Protein AF-A0A434DVQ4-F1 (afdb_monomer_lite)

Radius of gyration: 24.88 Å; chains: 1; bounding box: 77×26×75 Å

Foldseek 3Di:
DDDDDDPVVVPPPPPPPPPPPPPQPFDVLLVVLLVLLVVVACCLPPPDDPVRNVVCCVQAAQFLQCPVVPHDCDPSVVRNLQSNSSDDPDDVRSVVVSVVSSVPVRVVCVVQPNPRSVVVSSVVSNVVSVVVSVVPNNGGGD

Structure (mmCIF, N/CA/C/O backbone):
data_AF-A0A434DVQ4-F1
#
_entry.id   AF-A0A434DVQ4-F1
#
loop_
_atom_site.group_PDB
_atom_site.id
_atom_site.type_symbol
_atom_site.label_atom_id
_atom_site.label_alt_id
_atom_site.label_comp_id
_atom_site.label_asym_id
_atom_site.label_entity_id
_atom_site.label_seq_id
_atom_site.pdbx_PDB_ins_code
_atom_site.Cartn_x
_atom_site.Cartn_y
_atom_site.Cartn_z
_atom_site.occupancy
_atom_site.B_iso_or_equiv
_atom_site.auth_seq_id
_atom_site.auth_comp_id
_atom_site.auth_asym_id
_atom_site.auth_atom_id
_atom_site.pdbx_PDB_model_num
ATOM 1 N N . MET A 1 1 ? -52.704 -2.182 57.265 1.00 47.62 1 MET A N 1
ATOM 2 C CA . MET A 1 1 ? -53.024 -3.225 56.273 1.00 47.62 1 MET A CA 1
ATOM 3 C C . MET A 1 1 ? -52.725 -2.614 54.924 1.00 47.62 1 MET A C 1
ATOM 5 O O . MET A 1 1 ? -53.435 -1.699 54.537 1.00 47.62 1 MET A O 1
ATOM 9 N N . SER A 1 2 ? -51.610 -3.001 54.313 1.00 58.78 2 SER A N 1
ATOM 10 C CA . SER A 1 2 ? -51.209 -2.514 52.993 1.00 58.78 2 SER A CA 1
ATOM 11 C C . SER A 1 2 ? -51.687 -3.532 51.963 1.00 58.78 2 SER A C 1
ATOM 13 O O . SER A 1 2 ? -51.497 -4.731 52.160 1.00 58.78 2 SER A O 1
ATOM 15 N N . GLU A 1 3 ? -52.377 -3.046 50.941 1.00 63.94 3 GLU A N 1
ATOM 16 C CA . GLU A 1 3 ? -52.960 -3.818 49.841 1.00 63.94 3 GLU A CA 1
ATOM 17 C C . GLU A 1 3 ? -51.900 -4.683 49.129 1.00 63.94 3 GLU A C 1
ATOM 19 O O . GLU A 1 3 ? -50.762 -4.229 48.974 1.00 63.94 3 GLU A O 1
ATOM 24 N N . PRO A 1 4 ? -52.218 -5.918 48.696 1.00 63.22 4 PRO A N 1
ATOM 25 C CA . PRO A 1 4 ? -51.306 -6.693 47.867 1.00 63.22 4 PRO A CA 1
ATOM 26 C C . PRO A 1 4 ? -51.292 -6.116 46.446 1.00 63.22 4 PRO A C 1
ATOM 28 O O . PRO A 1 4 ? -52.345 -5.856 45.866 1.00 63.22 4 PRO A O 1
ATOM 31 N N . ALA A 1 5 ? -50.094 -5.918 45.892 1.00 60.25 5 ALA A N 1
ATOM 32 C CA . ALA A 1 5 ? -49.906 -5.449 44.522 1.00 60.25 5 ALA A CA 1
ATOM 33 C C . ALA A 1 5 ? -50.644 -6.356 43.518 1.00 60.25 5 ALA A C 1
ATOM 35 O O . ALA A 1 5 ? -50.589 -7.587 43.606 1.00 60.25 5 ALA A O 1
ATOM 36 N N . SER A 1 6 ? -51.352 -5.727 42.577 1.00 59.81 6 SER A N 1
ATOM 37 C CA . SER A 1 6 ? -52.088 -6.392 41.499 1.00 59.81 6 SER A CA 1
ATOM 38 C C . SER A 1 6 ? -51.130 -7.186 40.591 1.00 59.81 6 SER A C 1
ATOM 40 O O . SER A 1 6 ? -50.070 -6.666 40.238 1.00 59.81 6 SER A O 1
ATOM 42 N N . PRO A 1 7 ? -51.500 -8.397 40.124 1.00 58.28 7 PRO A N 1
ATOM 43 C CA . PRO A 1 7 ? -50.688 -9.217 39.213 1.00 58.28 7 PRO A CA 1
ATOM 44 C C . PRO A 1 7 ? -50.291 -8.555 37.879 1.00 58.28 7 PRO A C 1
ATOM 46 O O . PRO A 1 7 ? -49.491 -9.121 37.139 1.00 58.28 7 PRO A O 1
ATOM 49 N N . SER A 1 8 ? -50.825 -7.375 37.550 1.00 56.28 8 SER A N 1
ATOM 50 C CA . SER A 1 8 ? -50.577 -6.683 36.278 1.00 56.28 8 SER A CA 1
ATOM 51 C C . SER A 1 8 ? -49.225 -5.967 36.177 1.00 56.28 8 SER A C 1
ATOM 53 O O . SER A 1 8 ? -48.855 -5.543 35.086 1.00 56.28 8 SER A O 1
ATOM 55 N N . GLU A 1 9 ? -48.483 -5.803 37.276 1.00 53.41 9 GLU A N 1
ATOM 56 C CA . GLU A 1 9 ? -47.178 -5.114 37.262 1.00 53.41 9 GLU A CA 1
ATOM 57 C C . GLU A 1 9 ? -45.997 -6.038 36.911 1.00 53.41 9 GLU A C 1
ATOM 59 O O . GLU A 1 9 ? -44.899 -5.555 36.646 1.00 53.41 9 GLU A O 1
ATOM 64 N N . ILE A 1 10 ? -46.206 -7.360 36.855 1.00 54.16 10 ILE A N 1
ATOM 65 C CA . ILE A 1 10 ? -45.134 -8.340 36.589 1.00 54.16 10 ILE A CA 1
ATOM 66 C C . ILE A 1 10 ? -44.936 -8.588 35.075 1.00 54.16 10 ILE A C 1
ATOM 68 O O . ILE A 1 10 ? -43.897 -9.096 34.662 1.00 54.16 10 ILE A O 1
ATOM 72 N N . GLU A 1 11 ? -45.878 -8.177 34.220 1.00 53.38 11 GLU A N 1
ATOM 73 C CA . GLU A 1 11 ? -45.884 -8.518 32.783 1.00 53.38 11 GLU A CA 1
ATOM 74 C C . GLU A 1 11 ? -45.496 -7.380 31.823 1.00 53.38 11 GLU A C 1
ATOM 76 O O . GLU A 1 11 ? -45.536 -7.558 30.609 1.00 53.38 11 GLU A O 1
ATOM 81 N N . GLN A 1 12 ? -45.048 -6.225 32.322 1.00 52.44 12 GLN A N 1
ATOM 82 C CA . GLN A 1 12 ? -44.537 -5.137 31.468 1.00 52.44 12 GLN A CA 1
ATOM 83 C C . GLN A 1 12 ? -43.019 -5.205 31.261 1.00 52.44 12 GLN A C 1
ATOM 85 O O . GLN A 1 12 ? -42.329 -4.193 31.157 1.00 52.44 12 GLN A O 1
ATOM 90 N N . GLY A 1 13 ? -42.485 -6.422 31.164 1.00 51.59 13 GLY A N 1
ATOM 91 C CA . GLY A 1 13 ? -41.176 -6.658 30.570 1.00 51.59 13 GLY A CA 1
ATOM 92 C C . GLY A 1 13 ? -41.269 -6.458 29.063 1.00 51.59 13 GLY A C 1
ATOM 93 O O . GLY A 1 13 ? -41.255 -7.433 28.317 1.00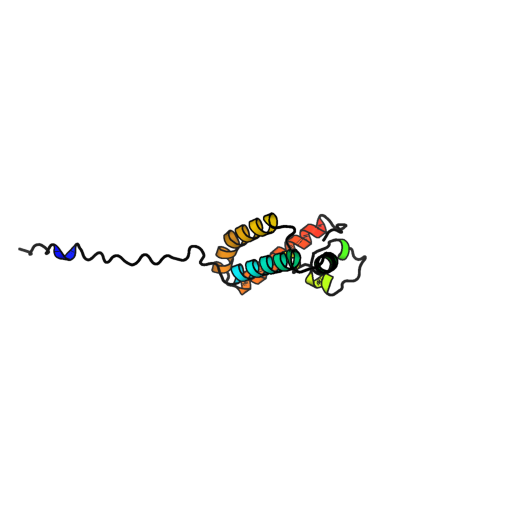 51.59 13 GLY A O 1
ATOM 94 N N . GLU A 1 14 ? -41.416 -5.204 28.624 1.00 56.00 14 GLU A N 1
ATOM 95 C CA . GLU A 1 14 ? -41.326 -4.817 27.220 1.00 56.00 14 GLU A CA 1
ATOM 96 C C . GLU A 1 14 ? -40.094 -5.491 26.616 1.00 56.00 14 GLU A C 1
ATOM 98 O O . GLU A 1 14 ? -38.953 -5.243 27.023 1.00 56.00 14 GLU A O 1
ATOM 103 N N . GLY A 1 15 ? -40.337 -6.385 25.657 1.00 57.94 15 GLY A N 1
ATOM 104 C CA . GLY A 1 15 ? -39.306 -6.995 24.841 1.00 57.94 15 GLY A CA 1
ATOM 105 C C . GLY A 1 15 ? -38.593 -5.896 24.073 1.00 57.94 15 GLY A C 1
ATOM 106 O O . GLY A 1 15 ? -38.983 -5.553 22.959 1.00 57.94 15 GLY A O 1
ATOM 107 N N . ARG A 1 16 ? -37.558 -5.321 24.692 1.00 63.31 16 ARG A N 1
ATOM 108 C CA . ARG A 1 16 ? -36.651 -4.364 24.068 1.00 63.31 16 ARG A CA 1
ATOM 109 C C . ARG A 1 16 ? -36.218 -5.008 22.752 1.00 63.31 16 ARG A C 1
ATOM 111 O O . ARG A 1 16 ? -35.670 -6.115 22.806 1.00 63.31 16 ARG A O 1
ATOM 118 N N . PRO A 1 17 ? -36.497 -4.406 21.581 1.00 59.47 17 PRO A N 1
ATOM 119 C CA . PRO A 1 17 ? -36.104 -5.022 20.330 1.00 59.47 17 PRO A CA 1
ATOM 120 C C . PRO A 1 17 ? -34.596 -5.217 20.418 1.00 59.47 17 PRO A C 1
ATOM 122 O O . PRO A 1 17 ? -33.861 -4.255 20.651 1.00 59.47 17 PRO A O 1
ATOM 125 N N . ILE A 1 18 ? -34.146 -6.470 20.321 1.00 62.53 18 ILE A N 1
ATOM 126 C CA . ILE A 1 18 ? -32.728 -6.791 20.210 1.00 62.53 18 ILE A CA 1
ATOM 127 C C . ILE A 1 18 ? -32.310 -6.204 18.865 1.00 62.53 18 ILE A C 1
ATOM 129 O O . ILE A 1 18 ? -32.415 -6.849 17.820 1.00 62.53 18 ILE A O 1
ATOM 133 N N . GLY A 1 19 ? -31.930 -4.926 18.877 1.00 67.44 19 GLY A N 1
ATOM 134 C CA . GLY A 1 19 ? -31.279 -4.285 17.756 1.00 67.44 19 GLY A CA 1
ATOM 135 C C . GLY A 1 19 ? -30.060 -5.134 17.465 1.00 67.44 19 GLY A C 1
ATOM 136 O O . GLY A 1 19 ? -29.195 -5.285 18.324 1.00 67.44 19 GLY A O 1
ATOM 137 N N . ARG A 1 20 ? -30.043 -5.779 16.298 1.00 62.62 20 ARG A N 1
ATOM 138 C CA . ARG A 1 20 ? -28.882 -6.539 15.848 1.00 62.62 20 ARG A CA 1
ATOM 139 C C . ARG A 1 20 ? -27.762 -5.518 15.717 1.00 62.62 20 ARG A C 1
ATOM 141 O O . ARG A 1 20 ? -27.731 -4.782 14.734 1.00 62.62 20 ARG A O 1
ATOM 148 N N . GLU A 1 21 ? -26.897 -5.424 16.721 1.00 59.00 21 GLU A N 1
ATOM 149 C CA . GLU A 1 21 ? -25.666 -4.667 16.566 1.00 59.00 21 GLU A CA 1
ATOM 150 C C . GLU A 1 21 ? -24.941 -5.284 15.368 1.00 59.00 21 GLU A C 1
ATOM 152 O O . GLU A 1 21 ? -24.774 -6.511 15.321 1.00 59.00 21 GLU A O 1
ATOM 157 N N . PRO A 1 22 ? -24.601 -4.489 14.339 1.00 67.62 22 PRO A N 1
ATOM 158 C CA . PRO A 1 22 ? -23.887 -5.016 13.196 1.00 67.62 22 PRO A CA 1
ATOM 159 C C . PRO A 1 22 ? -22.626 -5.708 13.705 1.00 67.62 22 PRO A C 1
ATOM 161 O O . PRO A 1 22 ? -21.783 -5.080 14.340 1.00 67.62 22 PRO A O 1
ATOM 164 N N . VAL A 1 23 ? -22.491 -7.001 13.403 1.00 57.59 23 VAL A N 1
ATOM 165 C CA . VAL A 1 23 ? -21.339 -7.824 13.820 1.00 57.59 23 VAL A CA 1
ATOM 166 C C . VAL A 1 23 ? -20.013 -7.207 13.339 1.00 57.59 23 VAL A C 1
ATOM 168 O O . VAL A 1 23 ? -18.958 -7.449 13.915 1.00 57.59 23 VAL A O 1
ATOM 171 N N . PHE A 1 24 ? -20.081 -6.342 12.322 1.00 61.19 24 PHE A N 1
ATOM 172 C CA . PHE A 1 24 ? -18.976 -5.539 11.819 1.00 61.19 24 PHE A CA 1
ATOM 173 C C . PHE A 1 24 ? -19.303 -4.042 11.875 1.00 61.19 24 PHE A C 1
ATOM 175 O O . PHE A 1 24 ? -19.552 -3.419 10.846 1.00 61.19 24 PHE A O 1
ATOM 182 N N . ASN A 1 25 ? -19.242 -3.425 13.058 1.00 74.50 25 ASN A N 1
ATOM 183 C CA . ASN A 1 25 ? -19.059 -1.971 13.143 1.00 74.50 25 ASN A CA 1
ATOM 184 C C . ASN A 1 25 ? -17.586 -1.61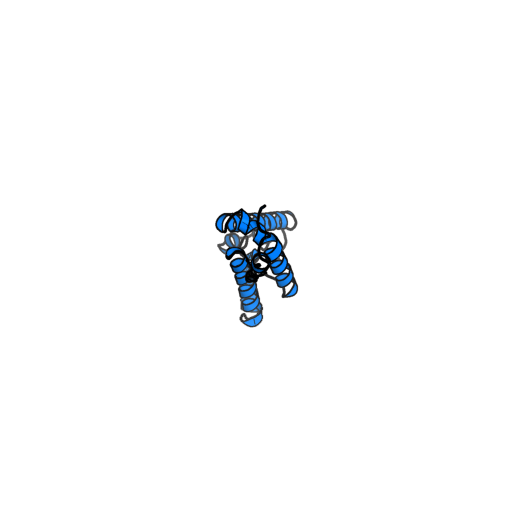9 12.857 1.00 74.50 25 ASN A C 1
ATOM 186 O O . ASN A 1 25 ? -16.834 -1.195 13.738 1.00 74.50 25 ASN A O 1
ATOM 190 N N . MET A 1 26 ? -17.136 -1.917 11.636 1.00 88.50 26 MET A N 1
ATOM 191 C CA . MET A 1 26 ? -15.756 -1.692 11.225 1.00 88.50 26 MET A CA 1
ATOM 192 C C . MET A 1 26 ? -15.524 -0.193 10.994 1.00 88.50 26 MET A C 1
ATOM 194 O O . MET A 1 26 ? -16.293 0.426 10.255 1.00 88.50 26 MET A O 1
ATOM 198 N N . PRO A 1 27 ? -14.460 0.405 11.560 1.00 95.62 27 PRO A N 1
ATOM 199 C CA . PRO A 1 27 ? -14.156 1.811 11.337 1.00 95.62 27 PRO A CA 1
ATOM 200 C C . PRO A 1 27 ? -14.009 2.110 9.839 1.00 95.62 27 PRO A C 1
ATOM 202 O O . PRO A 1 27 ? -13.293 1.370 9.155 1.00 95.62 27 PRO A O 1
ATOM 205 N N . PRO A 1 28 ? -14.592 3.209 9.321 1.00 96.06 28 PRO A N 1
ATOM 206 C CA . PRO A 1 28 ? -14.558 3.517 7.890 1.00 96.06 28 PRO A CA 1
ATOM 207 C C . PRO A 1 28 ? -13.147 3.549 7.296 1.00 96.06 28 PRO A C 1
ATOM 209 O O . PRO A 1 28 ? -12.948 3.148 6.156 1.00 96.06 28 PRO A O 1
ATOM 212 N N . VAL A 1 29 ? -12.148 3.971 8.079 1.00 97.81 29 VAL A N 1
ATOM 213 C CA . VAL A 1 29 ? -10.742 3.992 7.650 1.00 97.81 29 VAL A CA 1
ATOM 214 C C . VAL A 1 29 ? -10.171 2.588 7.419 1.00 97.81 29 VAL A C 1
ATOM 216 O O . VAL A 1 29 ? -9.429 2.381 6.467 1.00 97.81 29 VAL A O 1
ATOM 219 N N . VAL A 1 30 ? -10.542 1.609 8.249 1.00 98.00 30 VAL A N 1
ATOM 220 C CA . VAL A 1 30 ? -10.092 0.217 8.103 1.00 98.00 30 VAL A CA 1
ATOM 221 C C . VAL A 1 30 ? -10.753 -0.393 6.875 1.00 98.00 30 VAL A C 1
ATOM 223 O O . VAL A 1 30 ? -10.074 -0.991 6.043 1.00 98.00 30 VAL A O 1
ATOM 226 N N . LEU A 1 31 ? -12.058 -0.158 6.717 1.00 97.25 31 LEU A N 1
ATOM 227 C CA . LEU A 1 31 ? -12.799 -0.591 5.538 1.00 97.25 31 LEU A CA 1
ATOM 228 C C . LEU A 1 31 ? -12.237 0.033 4.252 1.00 97.25 31 LEU A C 1
ATOM 230 O O . LEU A 1 31 ? -12.128 -0.659 3.245 1.00 97.25 31 LEU A O 1
ATOM 234 N N . ALA A 1 32 ? -11.835 1.306 4.285 1.00 98.19 32 ALA A N 1
ATOM 235 C CA . ALA A 1 32 ? -11.214 1.976 3.148 1.00 98.19 32 ALA A CA 1
ATOM 236 C C . ALA A 1 32 ? -9.882 1.322 2.755 1.00 98.19 32 ALA A C 1
ATOM 238 O O . ALA A 1 32 ? -9.677 1.035 1.579 1.00 98.19 32 ALA A O 1
ATOM 239 N N . VAL A 1 33 ? -9.002 1.027 3.721 1.00 98.56 33 VAL A N 1
ATOM 240 C CA . VAL A 1 33 ? -7.732 0.331 3.441 1.00 98.56 33 VAL A CA 1
ATOM 241 C C . VAL A 1 33 ? -7.994 -1.058 2.854 1.00 98.56 33 VAL A C 1
ATOM 243 O O . VAL A 1 33 ? -7.401 -1.402 1.834 1.00 98.56 33 VAL A O 1
ATOM 246 N N . ILE A 1 34 ? -8.927 -1.824 3.432 1.00 98.62 34 ILE A N 1
ATOM 247 C CA . ILE A 1 34 ? -9.328 -3.134 2.895 1.00 98.62 34 ILE A CA 1
ATOM 248 C C . ILE A 1 34 ? -9.843 -2.998 1.460 1.00 98.62 34 ILE A C 1
ATOM 250 O O . ILE A 1 34 ? -9.405 -3.726 0.571 1.00 98.62 34 ILE A O 1
ATOM 254 N N . GLY A 1 35 ? -10.744 -2.045 1.222 1.00 98.62 35 GLY A N 1
ATOM 255 C CA . GLY A 1 35 ? -11.318 -1.782 -0.093 1.00 98.62 35 GLY A CA 1
ATOM 256 C C . GLY A 1 35 ? -10.256 -1.435 -1.134 1.00 98.62 35 GLY A C 1
ATOM 257 O O . GLY A 1 35 ? -10.306 -1.965 -2.240 1.00 98.62 35 GLY A O 1
ATOM 258 N N . ILE A 1 36 ? -9.261 -0.617 -0.775 1.00 98.81 36 ILE A N 1
ATOM 259 C CA . ILE A 1 36 ? -8.135 -0.279 -1.658 1.00 98.81 36 ILE A CA 1
ATOM 260 C C . ILE A 1 36 ? -7.311 -1.529 -1.982 1.00 98.81 36 ILE A C 1
ATOM 262 O O . ILE A 1 36 ? -7.065 -1.793 -3.156 1.00 98.81 36 ILE A O 1
ATOM 266 N N . CYS A 1 37 ? -6.925 -2.329 -0.983 1.00 98.81 37 CYS A N 1
ATOM 267 C CA . CYS A 1 37 ? -6.157 -3.561 -1.201 1.00 98.81 37 CYS A CA 1
ATOM 268 C C . CYS A 1 37 ? -6.894 -4.543 -2.122 1.00 98.81 37 CYS A C 1
ATOM 270 O O . CYS A 1 37 ? -6.305 -5.094 -3.054 1.00 98.81 37 CYS A O 1
ATOM 272 N N . VAL A 1 38 ? -8.196 -4.736 -1.887 1.00 98.81 38 VAL A N 1
ATOM 273 C CA . VAL A 1 38 ? -9.043 -5.601 -2.715 1.00 98.81 38 VAL A CA 1
ATOM 274 C C . VAL A 1 38 ? -9.153 -5.046 -4.133 1.00 98.81 38 VAL A C 1
ATOM 276 O O . VAL A 1 38 ? -8.921 -5.786 -5.084 1.00 98.81 38 VAL A O 1
ATOM 279 N N . ALA A 1 39 ? -9.448 -3.755 -4.296 1.00 98.81 39 ALA A N 1
ATOM 280 C CA . ALA A 1 39 ? -9.571 -3.132 -5.610 1.00 98.81 39 ALA A CA 1
ATOM 281 C C . ALA A 1 39 ? -8.269 -3.235 -6.414 1.00 98.81 39 ALA A C 1
ATOM 283 O O . ALA A 1 39 ? -8.300 -3.667 -7.564 1.00 98.81 39 ALA A O 1
ATOM 284 N N . VAL A 1 40 ? -7.124 -2.914 -5.801 1.00 98.69 40 VAL A N 1
ATOM 285 C CA . VAL A 1 40 ? -5.805 -3.050 -6.433 1.00 98.69 40 VAL A CA 1
ATOM 286 C C . VAL A 1 40 ? -5.573 -4.492 -6.876 1.00 98.69 40 VAL A C 1
ATOM 288 O O . VAL A 1 40 ? -5.199 -4.716 -8.022 1.00 98.69 40 VAL A O 1
ATOM 291 N N . HIS A 1 41 ? -5.838 -5.480 -6.018 1.00 98.69 41 HIS A N 1
ATOM 292 C CA . HIS A 1 41 ? -5.633 -6.883 -6.376 1.00 98.69 41 HIS A CA 1
ATOM 293 C C . HIS A 1 41 ? -6.553 -7.344 -7.518 1.00 98.69 41 HIS A C 1
ATOM 295 O O . HIS A 1 41 ? -6.090 -8.012 -8.439 1.00 98.69 41 HIS A O 1
ATOM 301 N N . LEU A 1 42 ? -7.832 -6.957 -7.502 1.00 98.62 42 LEU A N 1
ATOM 302 C CA . LEU A 1 42 ? -8.783 -7.318 -8.556 1.00 98.62 42 LEU A CA 1
ATOM 303 C C . LEU A 1 42 ? -8.443 -6.656 -9.895 1.00 98.62 42 LEU A C 1
ATOM 305 O O . LEU A 1 42 ? -8.513 -7.319 -10.925 1.00 98.62 42 LEU A O 1
ATOM 309 N N . ILE A 1 43 ? -8.042 -5.381 -9.892 1.00 98.62 43 ILE A N 1
ATOM 310 C CA . ILE A 1 43 ? -7.600 -4.680 -11.107 1.00 98.62 43 ILE A CA 1
ATOM 311 C C . ILE A 1 43 ? -6.384 -5.389 -11.702 1.00 98.62 43 ILE A C 1
ATOM 313 O O . ILE A 1 43 ? -6.381 -5.705 -12.889 1.00 98.62 43 ILE A O 1
ATOM 317 N N . ARG A 1 44 ? -5.380 -5.683 -10.870 1.00 98.12 44 ARG A N 1
ATOM 318 C CA . ARG A 1 44 ? -4.167 -6.390 -11.293 1.00 98.12 44 ARG A CA 1
ATOM 319 C C . ARG A 1 44 ? -4.471 -7.764 -11.884 1.00 98.12 44 ARG A C 1
ATOM 321 O O . ARG A 1 44 ? -3.925 -8.110 -12.919 1.00 98.12 44 ARG A O 1
ATOM 328 N N . PHE A 1 45 ? -5.362 -8.523 -11.248 1.00 97.69 45 PHE A N 1
ATOM 329 C CA . PHE A 1 45 ? -5.637 -9.902 -11.641 1.00 97.69 45 PHE A CA 1
ATOM 330 C C . PHE A 1 45 ? -6.583 -10.031 -12.845 1.00 97.69 45 PHE A C 1
ATOM 332 O O . PHE A 1 45 ? -6.427 -10.948 -13.644 1.00 97.69 45 PHE A O 1
ATOM 339 N N . TYR A 1 46 ? -7.582 -9.151 -12.970 1.00 98.19 46 TYR A N 1
ATOM 340 C CA . TYR A 1 46 ? -8.642 -9.296 -13.977 1.00 98.19 46 TYR A CA 1
ATOM 341 C C . TYR A 1 46 ? -8.591 -8.272 -15.111 1.00 98.19 46 TYR A C 1
ATOM 343 O O . TYR A 1 46 ? -9.232 -8.494 -16.136 1.00 98.19 46 TYR A O 1
ATOM 351 N N . TRP A 1 47 ? -7.904 -7.140 -14.930 1.00 98.44 47 TRP A N 1
ATOM 352 C CA . TRP A 1 47 ? -8.000 -6.010 -15.859 1.00 98.44 47 TRP A CA 1
ATOM 353 C C . TRP A 1 47 ? -6.689 -5.662 -16.558 1.00 98.44 47 TRP A C 1
ATOM 355 O O . TRP A 1 47 ? -6.715 -5.173 -17.687 1.00 98.44 47 TRP A O 1
ATOM 365 N N . LEU A 1 48 ? -5.550 -5.869 -15.898 1.00 98.38 48 LEU A N 1
ATOM 366 C CA . LEU A 1 48 ? -4.246 -5.562 -16.476 1.00 98.38 48 LEU A CA 1
ATOM 367 C C . LEU A 1 48 ? -3.735 -6.720 -17.332 1.00 98.38 48 LEU A C 1
ATOM 369 O O . LEU A 1 48 ? -3.930 -7.887 -17.003 1.00 98.38 48 LEU A O 1
ATOM 373 N N . THR A 1 49 ? -3.047 -6.385 -18.421 1.00 98.50 49 THR A N 1
ATOM 374 C CA . THR A 1 49 ? -2.194 -7.351 -19.123 1.00 98.50 49 THR A CA 1
ATOM 375 C C . THR A 1 49 ? -0.941 -7.646 -18.301 1.00 98.50 49 THR A C 1
ATOM 377 O O . THR A 1 49 ? -0.558 -6.842 -17.450 1.00 98.50 49 THR A O 1
ATOM 380 N N . ASP A 1 50 ? -0.246 -8.743 -18.602 1.00 97.69 50 ASP A N 1
ATOM 381 C CA . ASP A 1 50 ? 0.994 -9.119 -17.905 1.00 97.69 50 ASP A CA 1
ATOM 382 C C . ASP A 1 50 ? 2.038 -7.985 -17.908 1.00 97.69 50 ASP A C 1
ATOM 384 O O . ASP A 1 50 ? 2.611 -7.660 -16.869 1.00 97.69 50 ASP A O 1
ATOM 388 N N . ASP A 1 51 ? 2.229 -7.306 -19.046 1.00 98.19 51 ASP A N 1
ATOM 389 C CA . ASP A 1 51 ? 3.158 -6.170 -19.157 1.00 98.19 51 ASP A CA 1
ATOM 390 C C . ASP A 1 51 ? 2.725 -4.966 -18.306 1.00 98.19 51 ASP A C 1
ATOM 392 O O . ASP A 1 51 ? 3.556 -4.276 -17.705 1.00 98.19 51 ASP A O 1
ATOM 396 N N . GLN A 1 52 ? 1.418 -4.689 -18.248 1.00 98.38 52 GLN A N 1
ATOM 397 C CA . GLN A 1 52 ? 0.869 -3.604 -17.434 1.00 98.38 52 GLN A CA 1
ATOM 398 C C . GLN A 1 52 ? 0.999 -3.916 -15.943 1.00 98.38 52 GLN A C 1
ATOM 400 O O . GLN A 1 52 ? 1.402 -3.038 -15.176 1.00 98.38 52 GLN A O 1
ATOM 405 N N . ASP A 1 53 ? 0.695 -5.152 -15.539 1.00 98.25 53 ASP A N 1
ATOM 406 C CA . ASP A 1 53 ? 0.842 -5.609 -14.160 1.00 98.25 53 ASP A CA 1
ATOM 407 C C . ASP A 1 53 ? 2.305 -5.565 -13.722 1.00 98.25 53 ASP A C 1
ATOM 409 O O . ASP A 1 53 ? 2.628 -4.999 -12.676 1.00 98.25 53 ASP A O 1
ATOM 413 N N . PHE A 1 54 ? 3.212 -6.059 -14.567 1.00 97.00 54 PHE A N 1
ATOM 414 C CA . PHE A 1 54 ? 4.642 -6.004 -14.306 1.00 97.00 54 PHE A CA 1
ATOM 415 C C . PHE A 1 54 ? 5.149 -4.559 -14.200 1.00 97.00 54 PHE A C 1
ATOM 417 O O . PHE A 1 54 ? 5.893 -4.229 -13.276 1.00 97.00 54 PHE A O 1
ATOM 424 N N . SER A 1 55 ? 4.705 -3.654 -15.081 1.00 97.25 55 SER A N 1
ATOM 425 C CA . SER A 1 55 ? 5.062 -2.231 -14.986 1.00 97.25 55 SER A CA 1
ATOM 426 C C . SER A 1 55 ? 4.559 -1.595 -13.687 1.00 97.25 55 SER A C 1
ATOM 428 O O . SER A 1 55 ? 5.285 -0.824 -13.050 1.00 97.25 55 SER A O 1
ATOM 430 N N . LEU A 1 56 ? 3.336 -1.930 -13.267 1.00 98.12 56 LEU A N 1
ATOM 431 C CA . LEU A 1 56 ? 2.759 -1.465 -12.009 1.00 98.12 56 LEU A CA 1
ATOM 432 C C . LEU A 1 56 ? 3.543 -1.997 -10.808 1.00 98.12 56 LEU A C 1
ATOM 434 O O . LEU A 1 56 ? 3.892 -1.209 -9.927 1.00 98.12 56 LEU A O 1
ATOM 438 N N . LEU A 1 57 ? 3.869 -3.291 -10.790 1.00 97.94 57 LEU A N 1
ATOM 439 C CA . LEU A 1 57 ? 4.691 -3.920 -9.757 1.00 97.94 57 LEU A CA 1
ATOM 440 C C . LEU A 1 57 ? 6.041 -3.228 -9.634 1.00 97.94 57 LEU A C 1
ATOM 442 O O . LEU A 1 57 ? 6.393 -2.758 -8.557 1.00 97.94 57 LEU A O 1
ATOM 446 N N . ILE A 1 58 ? 6.757 -3.065 -10.746 1.00 96.38 58 ILE A N 1
ATOM 447 C CA . ILE A 1 58 ? 8.043 -2.374 -10.749 1.00 96.38 58 ILE A CA 1
ATOM 448 C C . ILE A 1 58 ? 7.889 -0.950 -10.203 1.00 96.38 58 ILE A C 1
ATOM 450 O O . ILE A 1 58 ? 8.751 -0.499 -9.466 1.00 96.38 58 ILE A O 1
ATOM 454 N N . ARG A 1 59 ? 6.815 -0.211 -10.485 1.00 96.62 59 ARG A N 1
ATOM 455 C CA . ARG A 1 59 ? 6.653 1.172 -9.990 1.00 96.62 59 ARG A CA 1
ATOM 456 C C . ARG A 1 59 ? 6.212 1.273 -8.528 1.00 96.62 59 ARG A C 1
ATOM 458 O O . ARG A 1 59 ? 6.529 2.263 -7.877 1.00 96.62 59 ARG A O 1
ATOM 465 N N . THR A 1 60 ? 5.466 0.294 -8.021 1.00 97.81 60 THR A N 1
ATOM 466 C CA . THR A 1 60 ? 4.742 0.426 -6.743 1.00 97.81 60 THR A CA 1
ATOM 467 C C . THR A 1 60 ? 5.174 -0.560 -5.662 1.00 97.81 60 THR A C 1
ATOM 469 O O . THR A 1 60 ? 4.874 -0.321 -4.490 1.00 97.81 60 THR A O 1
ATOM 472 N N . ALA A 1 61 ? 5.904 -1.622 -6.010 1.00 97.88 61 ALA A N 1
ATOM 473 C CA . ALA A 1 61 ? 6.521 -2.524 -5.049 1.00 97.88 61 ALA A CA 1
ATOM 474 C C . ALA A 1 61 ? 7.826 -1.944 -4.496 1.00 97.88 61 ALA A C 1
ATOM 476 O O . ALA A 1 61 ? 8.574 -1.249 -5.193 1.00 97.88 61 ALA A O 1
ATOM 477 N N . PHE A 1 62 ? 8.111 -2.252 -3.233 1.00 97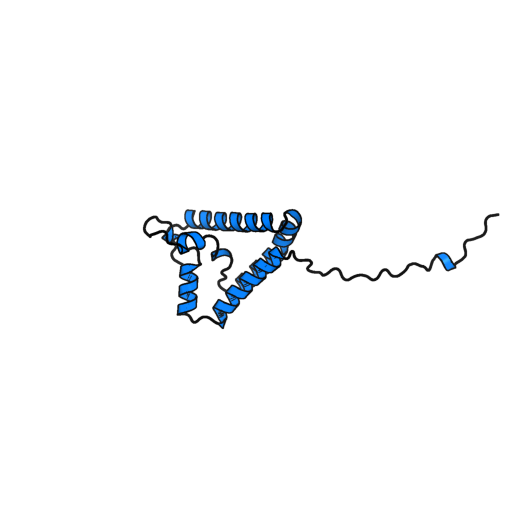.81 62 PHE A N 1
ATOM 478 C CA . PHE A 1 62 ? 9.376 -1.893 -2.611 1.00 97.81 62 PHE A CA 1
ATOM 479 C C . PHE A 1 62 ? 10.454 -2.897 -3.030 1.00 97.81 62 PHE A C 1
ATOM 481 O O . PHE A 1 62 ? 10.458 -4.036 -2.572 1.00 97.81 62 PHE A O 1
ATOM 488 N N . ILE A 1 63 ? 11.385 -2.459 -3.881 1.00 96.88 63 ILE A N 1
ATOM 489 C CA . ILE A 1 63 ? 12.494 -3.287 -4.370 1.00 96.88 63 ILE A CA 1
ATOM 490 C C . ILE A 1 63 ? 13.792 -2.822 -3.686 1.00 96.88 63 ILE A C 1
ATOM 492 O O . ILE A 1 63 ? 14.285 -1.738 -4.022 1.00 96.88 63 ILE A O 1
ATOM 496 N N . PRO A 1 64 ? 14.379 -3.610 -2.759 1.00 96.75 64 PRO A N 1
ATOM 497 C CA . PRO A 1 64 ? 15.510 -3.187 -1.928 1.00 96.75 64 PRO A CA 1
ATOM 498 C C . PRO A 1 64 ? 16.696 -2.614 -2.704 1.00 96.75 64 PRO A C 1
ATOM 500 O O . PRO A 1 64 ? 17.269 -1.595 -2.307 1.00 96.75 64 PRO A O 1
ATOM 503 N N . ILE A 1 65 ? 17.037 -3.224 -3.842 1.00 95.69 65 ILE A N 1
ATOM 504 C CA . ILE A 1 65 ? 18.219 -2.833 -4.612 1.00 95.69 65 ILE A CA 1
ATOM 505 C C . ILE A 1 65 ? 18.171 -1.375 -5.103 1.00 95.69 65 ILE A C 1
ATOM 507 O O . ILE A 1 65 ? 19.229 -0.777 -5.311 1.00 95.69 65 ILE A O 1
ATOM 511 N N . ARG A 1 66 ? 16.984 -0.759 -5.219 1.00 94.88 66 ARG A N 1
ATOM 512 C CA . ARG A 1 66 ? 16.832 0.658 -5.605 1.00 94.88 66 ARG A CA 1
ATOM 513 C C . ARG A 1 66 ? 17.482 1.626 -4.626 1.00 94.88 66 ARG A C 1
ATOM 515 O O . ARG A 1 66 ? 17.955 2.678 -5.032 1.00 94.88 66 ARG A O 1
ATOM 522 N N . TYR A 1 67 ? 17.569 1.240 -3.358 1.00 95.06 67 TYR A N 1
ATOM 523 C CA . TYR A 1 67 ? 18.132 2.065 -2.288 1.00 95.06 67 TYR A CA 1
ATOM 524 C C . TYR A 1 67 ? 19.601 1.725 -1.997 1.00 95.06 67 TYR A C 1
ATOM 526 O O . TYR A 1 67 ? 20.161 2.166 -1.001 1.00 95.06 67 TYR A O 1
ATOM 534 N N . SER A 1 68 ? 20.255 0.945 -2.867 1.00 92.19 68 SER A N 1
ATOM 535 C CA . SER A 1 68 ? 21.668 0.554 -2.723 1.00 92.19 68 SER A CA 1
ATOM 536 C C . SER A 1 68 ? 22.681 1.669 -3.028 1.00 92.19 68 SER A C 1
ATOM 538 O O . SER A 1 68 ? 23.883 1.445 -2.898 1.00 92.19 68 SER A O 1
ATOM 540 N N . GLY A 1 69 ? 22.225 2.844 -3.480 1.00 91.94 69 GLY A N 1
ATOM 541 C CA . GLY A 1 69 ? 23.084 3.938 -3.957 1.00 91.94 69 GLY A CA 1
ATOM 542 C C . GLY A 1 69 ? 23.610 3.757 -5.388 1.00 91.94 69 GLY A C 1
ATOM 543 O O . GLY A 1 69 ? 24.426 4.553 -5.838 1.00 91.94 69 GLY A O 1
ATOM 544 N N . ARG A 1 70 ? 23.164 2.714 -6.104 1.00 90.81 70 ARG A N 1
ATOM 545 C CA . ARG A 1 70 ? 23.567 2.415 -7.494 1.00 90.81 70 ARG A CA 1
ATOM 546 C C . ARG A 1 70 ? 22.558 2.871 -8.553 1.00 90.81 70 ARG A C 1
ATOM 548 O O . ARG A 1 70 ? 22.817 2.700 -9.738 1.00 90.81 70 ARG A O 1
ATOM 555 N N . PHE A 1 71 ? 21.412 3.388 -8.123 1.00 91.06 71 PHE A N 1
ATOM 556 C CA . PHE A 1 71 ? 20.295 3.796 -8.970 1.00 91.06 71 PHE A CA 1
ATOM 557 C C . PHE A 1 71 ? 19.839 5.193 -8.563 1.00 91.06 71 PHE A C 1
ATOM 559 O O . PHE A 1 71 ? 19.949 5.561 -7.391 1.00 91.06 71 PHE A O 1
ATOM 566 N N . ASP A 1 72 ? 19.302 5.941 -9.522 1.00 91.38 72 ASP A N 1
ATOM 567 C CA . ASP A 1 72 ? 18.700 7.240 -9.247 1.00 91.38 72 ASP A CA 1
ATOM 568 C C . ASP A 1 72 ? 17.409 7.080 -8.438 1.00 91.38 72 ASP A C 1
ATOM 570 O O . ASP A 1 72 ? 16.604 6.173 -8.670 1.00 91.38 72 ASP A O 1
ATOM 574 N N . LEU A 1 73 ? 17.203 7.990 -7.485 1.00 93.62 73 LEU A N 1
ATOM 575 C CA . LEU A 1 73 ? 15.975 8.056 -6.701 1.00 93.62 73 LEU A CA 1
ATOM 576 C C . LEU A 1 73 ? 14.933 8.868 -7.470 1.00 93.62 73 LEU A C 1
ATOM 578 O O . LEU A 1 73 ? 14.868 10.093 -7.368 1.00 93.62 73 LEU A O 1
ATOM 582 N N . ASP A 1 74 ? 14.128 8.168 -8.261 1.00 93.88 74 ASP A N 1
ATOM 583 C CA . ASP A 1 74 ? 12.984 8.742 -8.958 1.00 93.88 74 ASP A CA 1
ATOM 584 C C . ASP A 1 74 ? 11.748 8.852 -8.044 1.00 93.88 74 ASP A C 1
ATOM 586 O O . ASP A 1 74 ? 11.751 8.475 -6.870 1.00 93.88 74 ASP A O 1
ATOM 590 N N . PHE A 1 75 ? 10.643 9.364 -8.589 1.00 95.75 75 PHE A N 1
ATOM 591 C CA . PHE A 1 75 ? 9.376 9.462 -7.858 1.00 95.75 75 PHE A CA 1
ATOM 592 C C . PHE A 1 75 ? 8.902 8.112 -7.279 1.00 95.75 75 PHE A C 1
ATOM 594 O O . PHE A 1 75 ? 8.314 8.061 -6.192 1.00 95.75 75 PHE A O 1
ATOM 601 N N . TYR A 1 76 ? 9.161 7.006 -7.980 1.00 95.88 76 TYR A N 1
ATOM 602 C CA . TYR A 1 76 ? 8.765 5.668 -7.547 1.00 95.88 76 TYR A CA 1
ATOM 603 C C . TYR A 1 76 ? 9.627 5.166 -6.387 1.00 95.88 76 TYR A C 1
ATOM 605 O O . TYR A 1 76 ? 9.109 4.514 -5.480 1.00 95.88 76 TYR A O 1
ATOM 613 N N . ALA A 1 77 ? 10.902 5.548 -6.321 1.00 95.12 77 ALA A N 1
ATOM 614 C CA . ALA A 1 77 ? 11.749 5.302 -5.158 1.00 95.12 77 ALA A CA 1
ATOM 615 C C . ALA A 1 77 ? 11.235 6.018 -3.890 1.00 95.12 77 ALA A C 1
ATOM 617 O O . ALA A 1 77 ? 11.412 5.510 -2.786 1.00 95.12 77 ALA A O 1
ATOM 618 N N . PHE A 1 78 ? 10.537 7.149 -4.002 1.00 95.31 78 PHE A N 1
ATOM 619 C CA . PHE A 1 78 ? 9.939 7.811 -2.831 1.00 95.31 78 PHE A CA 1
ATOM 620 C C . PHE A 1 78 ? 8.545 7.285 -2.465 1.00 95.31 78 PHE A C 1
ATOM 622 O O . PHE A 1 78 ? 8.179 7.294 -1.291 1.00 95.31 78 PHE A O 1
ATOM 629 N N . SER A 1 79 ? 7.761 6.825 -3.443 1.00 97.12 79 SER A N 1
ATOM 630 C CA . SER A 1 79 ? 6.382 6.358 -3.217 1.00 97.12 79 SER A CA 1
ATOM 631 C C . SER A 1 79 ? 6.277 4.865 -2.883 1.00 97.12 79 SER A C 1
ATOM 633 O O . SER A 1 79 ? 5.443 4.487 -2.056 1.00 97.12 79 SER A O 1
ATOM 635 N N . SER A 1 80 ? 7.153 4.020 -3.437 1.00 97.50 80 SER A N 1
ATOM 636 C CA . SER A 1 80 ? 7.145 2.566 -3.203 1.00 97.50 80 SER A CA 1
ATOM 637 C C . SER A 1 80 ? 7.285 2.109 -1.743 1.00 97.50 80 SER A C 1
ATOM 639 O O . SER A 1 80 ? 6.633 1.118 -1.407 1.00 97.50 80 SER A O 1
ATOM 641 N N . PRO A 1 81 ? 7.979 2.820 -0.823 1.00 97.69 81 PRO A N 1
ATOM 642 C CA . PRO A 1 81 ? 7.968 2.493 0.607 1.00 97.69 81 PRO A CA 1
ATOM 643 C C . PRO A 1 81 ? 6.590 2.588 1.273 1.00 97.69 81 PRO A C 1
ATOM 645 O O . PRO A 1 81 ? 6.432 2.131 2.400 1.00 97.69 81 PRO A O 1
ATOM 648 N N . PHE A 1 82 ? 5.594 3.167 0.596 1.00 98.12 82 PHE A N 1
ATOM 649 C CA . PHE A 1 82 ? 4.215 3.251 1.074 1.00 98.12 82 PHE A CA 1
ATOM 650 C C . PHE A 1 82 ? 3.250 2.444 0.205 1.00 98.12 82 PHE A C 1
ATOM 652 O O . PHE A 1 82 ? 2.369 1.769 0.733 1.00 98.12 82 PHE A O 1
ATOM 659 N N . THR A 1 83 ? 3.398 2.485 -1.123 1.00 98.19 83 THR A N 1
ATOM 660 C CA . THR A 1 83 ? 2.447 1.821 -2.030 1.00 98.19 83 THR A CA 1
ATOM 661 C C . THR A 1 83 ? 2.534 0.299 -1.982 1.00 98.19 83 THR A C 1
ATOM 663 O O . THR A 1 83 ? 1.528 -0.363 -2.239 1.00 98.19 83 THR A O 1
ATOM 666 N N . TYR A 1 84 ? 3.685 -0.265 -1.593 1.00 98.12 84 TYR A N 1
ATOM 667 C CA . TYR A 1 84 ? 3.852 -1.716 -1.490 1.00 98.12 84 TYR A CA 1
ATOM 668 C C . TYR A 1 84 ? 2.844 -2.352 -0.519 1.00 98.12 84 TYR A C 1
ATOM 670 O O . TYR A 1 84 ? 2.408 -3.477 -0.744 1.00 98.12 84 TYR A O 1
ATOM 678 N N . ALA A 1 85 ? 2.428 -1.620 0.524 1.00 98.25 85 ALA A N 1
ATOM 679 C CA . ALA A 1 85 ? 1.522 -2.111 1.562 1.00 98.25 85 ALA A CA 1
ATOM 680 C C . ALA A 1 85 ? 0.119 -2.470 1.032 1.00 98.25 85 ALA A C 1
ATOM 682 O O . ALA A 1 85 ? -0.653 -3.130 1.726 1.00 98.25 85 ALA A O 1
ATOM 683 N N . PHE A 1 86 ? -0.216 -2.047 -0.191 1.00 98.56 86 PHE A N 1
ATOM 684 C CA . PHE A 1 86 ? -1.490 -2.343 -0.850 1.00 98.56 86 PHE A CA 1
ATOM 685 C C . PHE A 1 86 ? -1.381 -3.472 -1.891 1.00 98.56 86 PHE A C 1
ATOM 687 O O . PHE A 1 86 ? -2.398 -3.941 -2.407 1.00 98.56 86 PHE A O 1
ATOM 694 N N . LEU A 1 87 ? -0.167 -3.939 -2.204 1.00 98.44 87 LEU A N 1
ATOM 695 C CA . LEU A 1 87 ? 0.073 -5.010 -3.169 1.00 98.44 87 LEU A CA 1
ATOM 696 C C . LEU A 1 87 ? 0.010 -6.382 -2.498 1.00 98.44 87 LEU A C 1
ATOM 698 O O . LEU A 1 87 ? 0.553 -6.596 -1.420 1.00 98.44 87 LEU A O 1
ATOM 702 N N . HIS A 1 88 ? -0.621 -7.341 -3.173 1.00 98.25 88 HIS A N 1
ATOM 703 C CA . HIS A 1 88 ? -0.745 -8.711 -2.684 1.00 98.25 88 HIS A CA 1
ATOM 704 C C . HIS A 1 88 ? -0.433 -9.705 -3.802 1.00 98.25 88 HIS A C 1
ATOM 706 O O . HIS A 1 88 ? -0.950 -9.577 -4.912 1.00 98.25 88 HIS A O 1
ATOM 712 N N . GLY A 1 89 ? 0.395 -10.706 -3.491 1.00 95.69 89 GLY A N 1
ATOM 713 C CA . GLY A 1 89 ? 0.848 -11.739 -4.435 1.00 95.69 89 GLY A CA 1
ATOM 714 C C . GLY A 1 89 ? -0.148 -12.874 -4.706 1.00 95.69 89 GLY A C 1
ATOM 715 O O . GLY A 1 89 ? 0.184 -13.811 -5.419 1.00 95.69 89 GLY A O 1
ATOM 716 N N . GLY A 1 90 ? -1.353 -12.831 -4.128 1.00 97.31 90 GLY A N 1
ATOM 717 C CA . GLY A 1 90 ? -2.390 -13.836 -4.370 1.00 97.31 90 GLY A CA 1
ATOM 718 C C . GLY A 1 90 ? -3.579 -13.723 -3.417 1.00 97.31 90 GLY A C 1
ATOM 719 O O . GLY A 1 90 ? -3.493 -13.073 -2.372 1.00 97.31 90 GLY A O 1
ATOM 720 N N . PHE A 1 91 ? -4.675 -14.409 -3.753 1.00 98.31 91 PHE A N 1
ATOM 721 C CA . PHE A 1 91 ? -5.936 -14.346 -3.005 1.00 98.31 91 PHE A CA 1
ATOM 722 C C . PHE A 1 91 ? -5.808 -14.789 -1.545 1.00 98.31 91 PHE A C 1
ATOM 724 O O . PHE A 1 91 ? -6.365 -14.139 -0.665 1.00 98.31 91 PHE A O 1
ATOM 731 N N . ALA A 1 92 ? -5.053 -15.857 -1.261 1.00 98.50 92 ALA A N 1
ATOM 732 C CA . ALA A 1 92 ? -4.849 -16.322 0.113 1.00 98.50 92 ALA A CA 1
ATOM 733 C C . ALA A 1 92 ? -4.082 -15.288 0.955 1.00 98.50 92 ALA A C 1
ATOM 735 O O . ALA A 1 92 ? -4.472 -14.992 2.084 1.00 98.50 92 ALA A O 1
ATOM 736 N N . HIS A 1 93 ? -3.031 -14.695 0.379 1.00 98.19 93 HIS A N 1
ATOM 737 C CA . HIS A 1 93 ? -2.249 -13.653 1.039 1.00 98.19 93 HIS A CA 1
ATOM 738 C C . HIS A 1 93 ? -3.110 -12.410 1.316 1.00 98.19 93 HIS A C 1
ATOM 740 O O . HIS A 1 93 ? -3.086 -11.886 2.429 1.00 98.19 93 HIS A O 1
ATOM 746 N N . LEU A 1 94 ? -3.925 -11.982 0.347 1.00 98.56 94 LEU A N 1
ATOM 747 C CA . LEU A 1 94 ? -4.892 -10.899 0.531 1.00 98.56 94 LEU A CA 1
ATOM 748 C C . LEU A 1 94 ? -5.895 -11.221 1.645 1.00 98.56 94 LEU A C 1
ATOM 750 O O . LEU A 1 94 ? -6.028 -10.444 2.585 1.00 98.56 94 LEU A O 1
ATOM 754 N N . ALA A 1 95 ? -6.565 -12.372 1.576 1.00 98.56 95 ALA A N 1
ATOM 755 C CA . ALA A 1 95 ? -7.610 -12.744 2.525 1.00 98.56 95 ALA A CA 1
ATOM 756 C C . ALA A 1 95 ? -7.101 -12.757 3.973 1.00 98.56 95 ALA A C 1
ATOM 758 O O . ALA A 1 95 ? -7.723 -12.155 4.848 1.00 98.56 95 ALA A O 1
ATOM 759 N N . ILE A 1 96 ? -5.944 -13.380 4.220 1.00 98.50 96 ILE A N 1
ATOM 760 C CA . ILE A 1 96 ? -5.348 -13.448 5.560 1.00 98.50 96 ILE A CA 1
ATOM 761 C C . ILE A 1 96 ? -5.006 -12.043 6.078 1.00 98.50 96 ILE A C 1
ATOM 763 O O . ILE A 1 96 ? -5.323 -11.728 7.226 1.00 98.50 96 ILE A O 1
ATOM 767 N N . ASN A 1 97 ? -4.427 -11.172 5.244 1.00 98.31 97 ASN A N 1
ATOM 768 C CA . ASN A 1 97 ? -4.132 -9.797 5.653 1.00 98.31 97 ASN A CA 1
ATOM 769 C C . ASN A 1 97 ? -5.396 -8.993 5.948 1.00 98.31 97 ASN A C 1
ATOM 771 O O . ASN A 1 97 ? -5.423 -8.261 6.931 1.00 98.31 97 ASN A O 1
ATOM 775 N N . MET A 1 98 ? -6.453 -9.129 5.143 1.00 98.19 98 MET A N 1
ATOM 776 C CA . MET A 1 98 ? -7.697 -8.392 5.382 1.00 98.19 98 MET A CA 1
ATOM 777 C C . MET A 1 98 ? -8.389 -8.862 6.664 1.00 98.19 98 MET A C 1
ATOM 779 O O . MET A 1 98 ? -8.889 -8.030 7.417 1.00 98.19 98 MET A O 1
ATOM 783 N N . VAL A 1 99 ? -8.369 -10.168 6.958 1.00 97.81 99 VAL A N 1
ATOM 784 C CA . VAL A 1 99 ? -8.879 -10.711 8.228 1.00 97.81 99 VAL A CA 1
ATOM 785 C C . VAL A 1 99 ? -8.093 -10.143 9.410 1.00 97.81 99 VAL A C 1
ATOM 787 O O . VAL A 1 99 ? -8.698 -9.669 10.373 1.00 97.81 99 VAL A O 1
ATOM 790 N N . TRP A 1 100 ? -6.760 -10.115 9.335 1.00 98.06 100 TRP A N 1
ATOM 791 C CA . TRP A 1 100 ? -5.943 -9.552 10.411 1.00 98.06 100 TRP A CA 1
ATOM 792 C C . TRP A 1 100 ? -6.094 -8.041 10.562 1.00 98.06 100 TRP A C 1
ATOM 794 O O . TRP A 1 100 ? -6.201 -7.544 11.683 1.00 98.06 100 TRP A O 1
ATOM 804 N N . LEU A 1 101 ? -6.163 -7.308 9.453 1.00 97.69 101 LEU A N 1
ATOM 805 C CA . LEU A 1 101 ? -6.403 -5.872 9.459 1.00 97.69 101 LEU A CA 1
ATOM 806 C C . LEU A 1 101 ? -7.784 -5.548 10.040 1.00 97.69 101 LEU A C 1
ATOM 808 O O . LEU A 1 101 ? -7.909 -4.626 10.841 1.00 97.69 101 LEU A O 1
ATOM 812 N N . ALA A 1 102 ? -8.811 -6.328 9.707 1.00 97.00 102 ALA A N 1
ATOM 813 C CA . ALA A 1 102 ? -10.132 -6.195 10.306 1.00 97.00 102 ALA A CA 1
ATOM 814 C C . ALA A 1 102 ? -10.095 -6.460 11.820 1.00 97.00 102 ALA A C 1
ATOM 816 O O . ALA A 1 102 ? -10.615 -5.651 12.591 1.00 97.00 102 ALA A O 1
ATOM 817 N N . ALA A 1 103 ? -9.453 -7.551 12.249 1.00 96.25 103 ALA A N 1
ATOM 818 C CA . ALA A 1 103 ? -9.406 -7.971 13.648 1.00 96.25 103 ALA A CA 1
ATOM 819 C C . ALA A 1 103 ? -8.592 -7.016 14.539 1.00 96.25 103 ALA A C 1
ATOM 821 O O . ALA A 1 103 ? -9.029 -6.676 15.637 1.00 96.25 103 ALA A O 1
ATOM 822 N N . PHE A 1 104 ? -7.430 -6.550 14.072 1.00 96.38 104 PHE A N 1
ATOM 823 C CA . PHE A 1 104 ? -6.511 -5.731 14.871 1.00 96.38 104 PHE A CA 1
ATOM 824 C C . PHE A 1 104 ? -6.537 -4.243 14.526 1.00 96.38 104 PHE A C 1
ATOM 826 O O . PHE A 1 104 ? -6.349 -3.398 15.404 1.00 96.38 104 PHE A O 1
ATOM 833 N N . GLY A 1 105 ? -6.805 -3.898 13.269 1.00 96.56 105 GLY A N 1
ATOM 834 C CA . GLY A 1 105 ? -6.920 -2.509 12.839 1.00 96.56 105 GLY A CA 1
ATOM 835 C C . GLY A 1 105 ? -8.167 -1.834 13.399 1.00 96.56 105 GLY A C 1
ATOM 836 O O . GLY A 1 105 ? -8.096 -0.670 13.786 1.00 96.56 105 GLY A O 1
ATOM 837 N N . SER A 1 106 ? -9.289 -2.555 13.525 1.00 96.44 106 SER A N 1
ATOM 838 C CA . SER A 1 106 ? -10.545 -1.971 14.022 1.00 96.44 106 SER A CA 1
ATOM 839 C C . SER A 1 106 ? -10.451 -1.465 15.468 1.00 96.44 106 SER A C 1
ATOM 841 O O . SER A 1 106 ? -10.768 -0.294 15.693 1.00 96.44 106 SER A O 1
ATOM 843 N N . PRO A 1 107 ? -9.961 -2.246 16.457 1.00 96.06 107 PRO A N 1
ATOM 844 C CA . PRO A 1 107 ? -9.752 -1.731 17.812 1.00 96.06 107 PRO A CA 1
ATOM 845 C C . PRO A 1 107 ? -8.795 -0.534 17.855 1.00 96.06 107 PRO A C 1
ATOM 847 O O . PRO A 1 107 ? -9.030 0.426 18.592 1.00 96.06 107 PRO A O 1
ATOM 850 N N . LEU A 1 108 ? -7.737 -0.561 17.038 1.00 95.94 108 LEU A N 1
ATOM 851 C CA . LEU A 1 108 ? -6.754 0.515 16.984 1.00 95.94 108 LEU A CA 1
ATOM 852 C C . LEU A 1 108 ? -7.357 1.811 16.430 1.00 95.94 108 LEU A C 1
ATOM 854 O O . LEU A 1 108 ? -7.206 2.872 17.033 1.00 95.94 108 LEU A O 1
ATOM 858 N N . ALA A 1 109 ? -8.084 1.721 15.316 1.00 97.31 109 ALA A N 1
ATOM 859 C CA . ALA A 1 109 ? -8.765 2.851 14.699 1.00 97.31 109 ALA A CA 1
ATOM 860 C C . ALA A 1 109 ? -9.877 3.417 15.590 1.00 97.31 109 ALA A C 1
ATOM 862 O O . ALA A 1 109 ? -10.010 4.635 15.679 1.00 97.31 109 ALA A O 1
ATOM 863 N N . ASN A 1 110 ? -10.612 2.569 16.314 1.00 95.88 110 ASN A N 1
ATOM 864 C CA . ASN A 1 110 ? -11.597 3.018 17.301 1.00 95.88 110 ASN A CA 1
ATOM 865 C C . ASN A 1 110 ? -10.954 3.795 18.457 1.00 95.88 110 ASN A C 1
ATOM 867 O O . ASN A 1 110 ? -11.520 4.777 18.930 1.00 95.88 110 ASN A O 1
ATOM 871 N N . ARG A 1 111 ? -9.753 3.397 18.897 1.00 96.06 111 ARG A N 1
ATOM 872 C CA . ARG A 1 111 ? -9.037 4.081 19.985 1.00 96.06 111 ARG A CA 1
ATOM 873 C C . ARG A 1 111 ? -8.357 5.374 19.539 1.00 96.06 111 ARG A C 1
ATOM 875 O O . ARG A 1 111 ? -8.285 6.332 20.304 1.00 96.06 111 ARG A O 1
ATOM 882 N N . PHE A 1 112 ? -7.783 5.382 18.342 1.00 93.69 112 PHE A N 1
ATOM 883 C CA . PHE A 1 112 ? -6.933 6.473 17.867 1.00 93.69 112 PHE A CA 1
ATOM 884 C C . PHE A 1 112 ? -7.661 7.469 16.961 1.00 93.69 112 PHE A C 1
ATOM 886 O O . PHE A 1 112 ? -7.206 8.606 16.820 1.00 93.69 112 PHE A O 1
ATOM 893 N N . GLY A 1 113 ? -8.782 7.073 16.364 1.00 96.75 113 GLY A N 1
ATOM 894 C CA . GLY A 1 113 ? -9.412 7.802 15.272 1.00 96.75 113 GLY A CA 1
ATOM 895 C C . GLY A 1 113 ? -8.665 7.625 13.946 1.00 96.75 113 GLY A C 1
ATOM 896 O O . GLY A 1 113 ? -7.532 7.137 13.887 1.00 96.75 113 GLY A O 1
ATOM 897 N N . ALA A 1 114 ? -9.307 8.050 12.856 1.00 97.44 114 ALA A N 1
ATOM 898 C CA . ALA A 1 114 ? -8.861 7.752 11.495 1.00 97.44 114 ALA A CA 1
ATOM 899 C C . ALA A 1 114 ? -7.463 8.293 11.155 1.00 97.44 114 ALA A C 1
ATOM 901 O O . ALA A 1 114 ? -6.643 7.565 10.596 1.00 97.44 114 ALA A O 1
ATOM 902 N N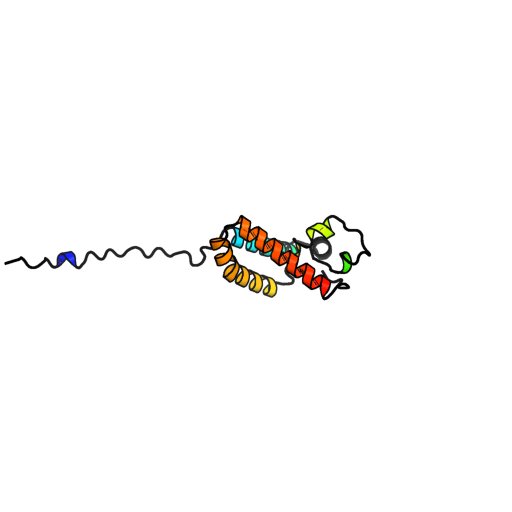 . LEU A 1 115 ? -7.165 9.547 11.516 1.00 98.00 115 LEU A N 1
ATOM 903 C CA . LEU A 1 115 ? -5.884 10.178 11.179 1.00 98.00 115 LEU A CA 1
ATOM 904 C C . LEU A 1 115 ? -4.706 9.468 11.853 1.00 98.00 115 LEU A C 1
ATOM 906 O O . LEU A 1 115 ? -3.744 9.087 11.194 1.00 98.00 115 LEU A O 1
ATOM 910 N N . ARG A 1 116 ? -4.791 9.255 13.169 1.00 98.25 116 ARG A N 1
ATOM 911 C CA . ARG A 1 116 ? -3.717 8.616 13.940 1.00 98.25 116 ARG A CA 1
ATOM 912 C C . ARG A 1 116 ? -3.538 7.151 13.551 1.00 98.25 116 ARG A C 1
ATOM 914 O O . ARG A 1 116 ? -2.404 6.695 13.479 1.00 98.25 116 ARG A O 1
ATOM 921 N N . PHE A 1 117 ? -4.626 6.441 13.243 1.00 98.38 117 PHE A N 1
ATOM 922 C CA . PHE A 1 117 ? -4.545 5.106 12.653 1.00 98.38 117 PHE A CA 1
ATOM 923 C C . PHE A 1 117 ? -3.805 5.120 11.311 1.00 98.38 117 PHE A C 1
ATOM 925 O O . PHE A 1 117 ? -2.903 4.316 11.114 1.00 98.38 117 PHE A O 1
ATOM 932 N N . SER A 1 118 ? -4.133 6.060 10.420 1.00 98.25 118 SER A N 1
ATOM 933 C CA . SER A 1 118 ? -3.498 6.157 9.097 1.00 98.25 118 SER A CA 1
ATOM 934 C C . SER A 1 118 ? -2.002 6.460 9.204 1.00 98.25 118 SER A C 1
ATOM 936 O O . SER A 1 118 ? -1.192 5.837 8.522 1.00 98.25 118 SER A O 1
ATOM 938 N N . LEU A 1 119 ? -1.616 7.368 10.107 1.00 98.38 119 LEU A N 1
ATOM 939 C CA . LEU A 1 119 ? -0.208 7.662 10.391 1.00 98.38 119 LEU A CA 1
ATOM 940 C C . LEU A 1 119 ? 0.514 6.454 10.996 1.00 98.38 119 LEU A C 1
ATOM 942 O O . LEU A 1 119 ? 1.639 6.160 10.604 1.00 98.38 119 LEU A O 1
ATOM 946 N N . PHE A 1 120 ? -0.130 5.736 11.919 1.00 97.94 120 PHE A N 1
ATOM 947 C CA . PHE A 1 120 ? 0.425 4.515 12.500 1.00 97.94 120 PHE A CA 1
ATOM 948 C C . PHE A 1 120 ? 0.625 3.421 11.442 1.00 97.94 120 PHE A C 1
ATOM 950 O O . PHE A 1 120 ? 1.689 2.806 11.386 1.00 97.94 120 PHE A O 1
ATOM 957 N N . PHE A 1 121 ? -0.364 3.211 10.572 1.00 98.00 121 PHE A N 1
ATOM 958 C CA . PHE A 1 121 ? -0.286 2.277 9.451 1.00 98.00 121 PHE A CA 1
ATOM 959 C C . PHE A 1 121 ? 0.880 2.628 8.514 1.00 98.00 121 PHE A C 1
ATOM 961 O O . PHE A 1 121 ? 1.710 1.775 8.215 1.00 98.00 121 PHE A O 1
ATOM 968 N N . ALA A 1 122 ? 1.011 3.900 8.124 1.00 98.25 122 ALA A N 1
ATOM 969 C CA . ALA A 1 122 ? 2.110 4.355 7.273 1.00 98.25 122 ALA A CA 1
ATOM 970 C C . ALA A 1 122 ? 3.485 4.205 7.950 1.00 98.25 122 ALA A C 1
ATOM 972 O O . ALA A 1 122 ? 4.432 3.734 7.325 1.00 98.25 122 ALA A O 1
ATOM 973 N N . ALA A 1 123 ? 3.603 4.571 9.230 1.00 98.38 123 ALA A N 1
ATOM 974 C CA . ALA A 1 123 ? 4.859 4.485 9.972 1.00 98.38 123 ALA A CA 1
ATOM 975 C C . ALA A 1 123 ? 5.325 3.035 10.164 1.00 98.38 123 ALA A C 1
ATOM 977 O O . ALA A 1 123 ? 6.504 2.734 9.990 1.00 98.38 123 ALA A O 1
ATOM 978 N N . THR A 1 124 ? 4.406 2.129 10.500 1.00 97.94 124 THR A N 1
ATOM 979 C CA . THR A 1 124 ? 4.720 0.701 10.660 1.00 97.94 124 THR A CA 1
ATOM 980 C C . THR A 1 124 ? 5.035 0.030 9.326 1.00 97.94 124 THR A C 1
ATOM 982 O O . THR A 1 124 ? 5.992 -0.739 9.255 1.00 97.94 124 THR A O 1
ATOM 985 N N . GLY A 1 125 ? 4.320 0.385 8.253 1.00 98.06 125 GLY A N 1
ATOM 986 C CA . GLY A 1 125 ? 4.658 -0.038 6.895 1.00 98.06 125 GLY A CA 1
ATOM 987 C C . GLY A 1 125 ? 6.059 0.418 6.480 1.00 98.06 125 GLY A C 1
ATOM 988 O O . GLY A 1 125 ? 6.846 -0.389 5.990 1.00 98.06 125 GLY A O 1
ATOM 989 N N . LEU A 1 126 ? 6.418 1.676 6.748 1.00 98.38 126 LEU A N 1
ATOM 990 C CA . LEU A 1 126 ? 7.759 2.191 6.468 1.00 98.38 126 LEU A CA 1
ATOM 991 C C . LEU A 1 126 ? 8.834 1.463 7.291 1.00 98.38 126 LEU A C 1
ATOM 993 O O . LEU A 1 126 ? 9.866 1.066 6.752 1.00 98.38 126 LEU A O 1
ATOM 997 N N . ALA A 1 127 ? 8.588 1.240 8.584 1.00 98.44 127 ALA A N 1
ATOM 998 C CA . ALA A 1 127 ? 9.510 0.503 9.445 1.00 98.44 127 ALA A CA 1
ATOM 999 C C . ALA A 1 127 ? 9.762 -0.926 8.932 1.00 98.44 127 ALA A C 1
ATOM 1001 O O . ALA A 1 127 ? 10.901 -1.394 8.962 1.00 98.44 127 ALA A O 1
ATOM 1002 N N . ALA A 1 128 ? 8.729 -1.599 8.413 1.00 98.06 128 ALA A N 1
ATOM 1003 C CA . ALA A 1 128 ? 8.852 -2.942 7.858 1.00 98.06 128 ALA A CA 1
ATOM 1004 C C . ALA A 1 128 ? 9.778 -2.992 6.630 1.00 98.06 128 ALA A C 1
ATOM 1006 O O . ALA A 1 128 ? 10.661 -3.848 6.583 1.00 98.06 128 ALA A O 1
ATOM 1007 N N . VAL A 1 129 ? 9.653 -2.064 5.671 1.00 97.25 129 VAL A N 1
ATOM 1008 C CA . VAL A 1 129 ? 10.542 -2.047 4.489 1.00 97.25 129 VAL A CA 1
ATOM 1009 C C . VAL A 1 129 ? 11.956 -1.586 4.801 1.00 97.25 129 VAL A C 1
ATOM 1011 O O . VAL A 1 129 ? 12.898 -2.098 4.203 1.00 97.25 129 VAL A O 1
ATOM 1014 N N . VAL A 1 130 ? 12.136 -0.685 5.770 1.00 97.31 130 VAL A N 1
ATOM 1015 C CA . VAL A 1 130 ? 13.474 -0.314 6.254 1.00 97.31 130 VAL A CA 1
ATOM 1016 C C . VAL A 1 130 ? 14.174 -1.530 6.861 1.00 97.31 130 VAL A C 1
ATOM 1018 O O . VAL A 1 130 ? 15.328 -1.801 6.529 1.00 97.31 130 VAL A O 1
ATOM 1021 N N . LEU A 1 131 ? 13.472 -2.298 7.702 1.00 97.56 131 LEU A N 1
ATOM 1022 C CA . LEU A 1 131 ? 14.013 -3.534 8.261 1.00 97.56 131 LEU A CA 1
ATOM 1023 C C . LEU A 1 131 ? 14.284 -4.572 7.164 1.00 97.56 131 LEU A C 1
ATOM 1025 O O . LEU A 1 131 ? 15.358 -5.166 7.138 1.00 97.56 131 LEU A O 1
ATOM 1029 N N . PHE A 1 132 ? 13.347 -4.764 6.232 1.00 96.62 132 PHE A N 1
ATOM 1030 C CA . PHE A 1 132 ? 13.517 -5.696 5.119 1.00 96.62 132 PHE A CA 1
ATOM 1031 C C . PHE A 1 132 ? 14.734 -5.344 4.256 1.00 96.62 132 PHE A C 1
ATOM 1033 O O . PHE A 1 132 ? 15.534 -6.222 3.943 1.00 96.62 132 PHE A O 1
ATOM 1040 N N . TRP A 1 133 ? 14.925 -4.062 3.934 1.00 96.44 133 TRP A N 1
ATOM 1041 C CA . TRP A 1 133 ? 16.098 -3.579 3.209 1.00 96.44 133 TRP A CA 1
ATOM 1042 C C . TRP A 1 133 ? 17.394 -3.820 3.980 1.00 96.44 133 TRP A C 1
ATOM 1044 O O . TRP A 1 133 ? 18.354 -4.305 3.392 1.00 96.44 133 TRP A O 1
ATOM 1054 N N . ALA A 1 134 ? 17.423 -3.544 5.287 1.00 96.12 134 ALA A N 1
ATOM 1055 C CA . ALA A 1 134 ? 18.607 -3.779 6.113 1.00 96.12 134 ALA A CA 1
ATOM 1056 C C . ALA A 1 134 ? 19.019 -5.264 6.138 1.00 96.12 134 ALA A C 1
ATOM 1058 O O . ALA A 1 134 ? 20.209 -5.574 6.169 1.00 96.12 134 ALA A O 1
ATOM 1059 N N . MET A 1 135 ? 18.044 -6.176 6.086 1.00 96.44 135 MET A N 1
ATOM 1060 C CA . MET A 1 135 ? 18.273 -7.625 6.081 1.00 96.44 135 MET A CA 1
ATOM 1061 C C . MET A 1 135 ? 18.570 -8.185 4.680 1.00 96.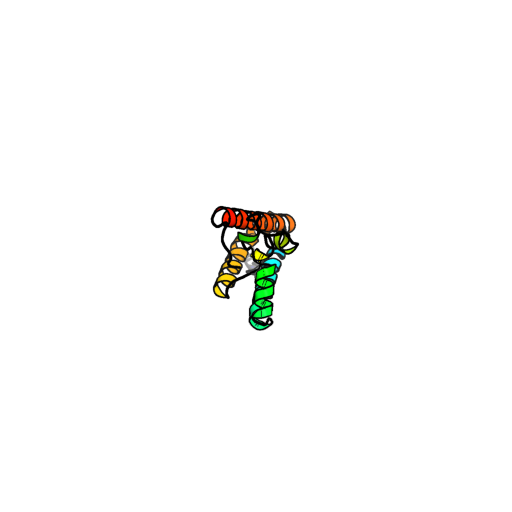44 135 MET A C 1
ATOM 1063 O O . MET A 1 135 ? 19.347 -9.131 4.546 1.00 96.44 135 MET A O 1
ATOM 1067 N N . HIS A 1 136 ? 17.983 -7.600 3.631 1.00 94.19 136 HIS A N 1
ATOM 1068 C CA . HIS A 1 136 ? 18.102 -8.061 2.244 1.00 94.19 136 HIS A CA 1
ATOM 1069 C C . HIS A 1 136 ? 18.442 -6.937 1.239 1.00 94.19 136 HIS A C 1
ATOM 1071 O O . HIS A 1 136 ? 17.723 -6.768 0.248 1.00 94.19 136 HIS A O 1
ATOM 1077 N N . PRO A 1 137 ? 19.569 -6.208 1.395 1.00 91.25 137 PRO A N 1
ATOM 1078 C CA . PRO A 1 137 ? 19.897 -5.077 0.521 1.00 91.25 137 PRO A CA 1
ATOM 1079 C C . PRO A 1 137 ? 19.972 -5.388 -0.988 1.00 91.25 137 PRO A C 1
ATOM 1081 O O . PRO A 1 137 ? 19.562 -4.540 -1.782 1.00 91.25 137 PRO A O 1
ATOM 1084 N N . PRO A 1 138 ? 20.476 -6.561 -1.442 1.00 94.50 138 PRO A N 1
ATOM 1085 C CA . PRO A 1 138 ? 20.584 -6.851 -2.871 1.00 94.50 138 PRO A CA 1
ATOM 1086 C C . PRO A 1 138 ? 19.297 -7.426 -3.487 1.00 94.50 138 PRO A C 1
ATOM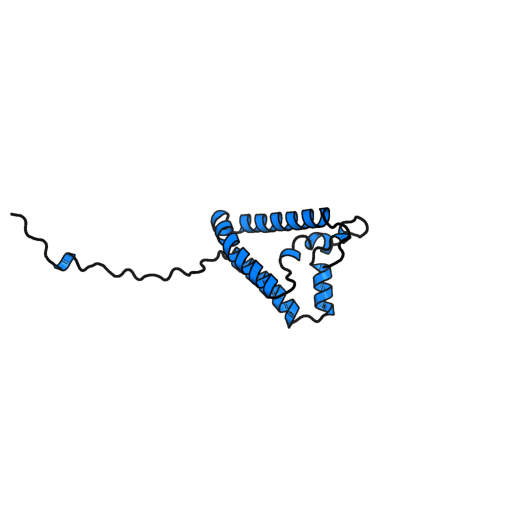 1088 O O . PRO A 1 138 ? 19.334 -7.836 -4.645 1.00 94.50 138 PRO A O 1
ATOM 1091 N N . GLY A 1 139 ? 18.182 -7.495 -2.746 1.00 93.75 139 GLY A N 1
ATOM 1092 C CA . GLY A 1 139 ? 16.915 -8.047 -3.234 1.00 93.75 139 GLY A CA 1
ATOM 1093 C C . GLY A 1 139 ? 16.365 -7.292 -4.450 1.00 93.75 139 GLY A C 1
ATOM 1094 O O . GLY A 1 139 ? 16.286 -6.064 -4.439 1.00 93.75 139 GLY A O 1
ATOM 1095 N N . GLN A 1 140 ? 15.988 -8.036 -5.496 1.00 93.50 140 GLN A N 1
ATOM 1096 C CA . GLN A 1 140 ? 15.555 -7.486 -6.795 1.00 93.50 140 GLN A CA 1
ATOM 1097 C C . GLN A 1 140 ? 14.107 -7.824 -7.158 1.00 93.50 140 GLN A C 1
ATOM 1099 O O . GLN A 1 140 ? 13.577 -7.264 -8.115 1.00 93.50 140 GLN A O 1
ATOM 1104 N N . ALA A 1 141 ? 13.486 -8.751 -6.428 1.00 90.31 141 ALA A N 1
ATOM 1105 C CA . ALA A 1 141 ? 12.107 -9.128 -6.682 1.00 90.31 141 ALA A CA 1
ATOM 1106 C C . ALA A 1 141 ? 11.161 -7.981 -6.274 1.00 90.31 141 ALA A C 1
ATOM 1108 O O . ALA A 1 141 ? 11.374 -7.401 -5.202 1.00 90.31 141 ALA A O 1
ATOM 1109 N N . PRO A 1 142 ? 10.165 -7.644 -7.112 1.00 84.31 142 PRO A N 1
ATOM 1110 C CA . PRO A 1 142 ? 9.006 -6.867 -6.686 1.00 84.31 142 PRO A CA 1
ATOM 1111 C C . PRO A 1 142 ? 8.075 -7.675 -5.770 1.00 84.31 142 PRO A C 1
ATOM 1113 O O . PRO A 1 142 ? 8.146 -8.926 -5.781 1.00 84.31 142 PRO A O 1
#

Sequence (142 aa):
MSEPASPSEIEQGEGRPIGREPVFNMPPVVLAVIGICVAVHLIRFYWLTDDQDFSLLIRTAFIPIRYSGRFDLDFYAFSSPFTYAFLHGGFAHLAINMVWLAAFGSPLANRFGALRFSLFFAATGLAAVVLFWAMHPPGQAP

pLDDT: mean 90.17, std 14.63, range [47.62, 98.81]

Secondary structure (DSSP, 8-state):
-PPPPPGGGSS-----------TT---HHHHHHHHHHHHHHHHHHHTS-HHHHHHHHHHHS--GGGGSSSS---HHHHHHHHHGGG--SSHHHHHHHHHHIIIIIHHHHHHH-HHHHHHHHHHHHHHHHHHHHHH-TT----